Protein AF-A0A6I7W4U9-F1 (afdb_monomer_lite)

Radius of gyration: 11.17 Å; chains: 1; bounding box: 28×23×23 Å

pLDDT: mean 89.53, std 7.49, range [67.81, 96.88]

Structure (mmCIF, N/CA/C/O backbone):
data_AF-A0A6I7W4U9-F1
#
_entry.id   AF-A0A6I7W4U9-F1
#
loop_
_atom_site.group_PDB
_atom_site.id
_atom_site.type_symbol
_atom_site.label_atom_id
_atom_site.label_alt_id
_atom_site.label_comp_id
_atom_site.label_asym_id
_atom_site.label_entity_id
_atom_site.label_seq_id
_atom_site.pdbx_PDB_ins_code
_atom_site.Cartn_x
_atom_site.Cartn_y
_atom_site.Cartn_z
_atom_site.occupancy
_atom_site.B_iso_or_equiv
_atom_site.auth_seq_id
_atom_site.auth_comp_id
_atom_site.auth_asym_id
_atom_site.auth_atom_id
_atom_site.pdbx_PDB_model_num
ATOM 1 N N . LEU A 1 1 ? -13.551 -11.900 8.882 1.00 67.81 1 LEU A N 1
ATOM 2 C CA . LEU A 1 1 ? -13.345 -10.467 8.572 1.00 67.81 1 LEU A CA 1
ATOM 3 C C . LEU A 1 1 ? -13.945 -10.202 7.201 1.00 67.81 1 LEU A C 1
ATOM 5 O O . LEU A 1 1 ? -13.713 -11.035 6.329 1.00 67.81 1 LEU A O 1
ATOM 9 N N . PRO A 1 2 ? -14.740 -9.139 7.008 1.00 87.62 2 PRO A N 1
ATOM 10 C CA . PRO A 1 2 ? -15.255 -8.814 5.686 1.00 87.62 2 PRO A CA 1
ATOM 11 C C . PRO A 1 2 ? -14.093 -8.424 4.770 1.00 87.62 2 PRO A C 1
ATOM 13 O O . PRO A 1 2 ? -13.182 -7.699 5.186 1.00 87.62 2 PRO A O 1
ATOM 16 N N . ILE A 1 3 ? -14.138 -8.939 3.546 1.00 91.75 3 ILE A N 1
ATOM 17 C CA . ILE A 1 3 ? -13.231 -8.580 2.461 1.00 91.75 3 ILE A CA 1
ATOM 18 C C . ILE A 1 3 ? -14.102 -7.985 1.368 1.00 91.75 3 ILE A C 1
ATOM 20 O O . ILE A 1 3 ? -15.049 -8.622 0.909 1.00 91.75 3 ILE A O 1
ATOM 24 N N . GLU A 1 4 ? -13.781 -6.766 0.967 1.00 93.75 4 GLU A N 1
ATOM 25 C CA . GLU A 1 4 ? -14.398 -6.097 -0.164 1.00 93.75 4 GLU A CA 1
ATOM 26 C C . GLU A 1 4 ? -13.379 -6.030 -1.299 1.00 93.75 4 GLU A C 1
ATOM 28 O O . GLU A 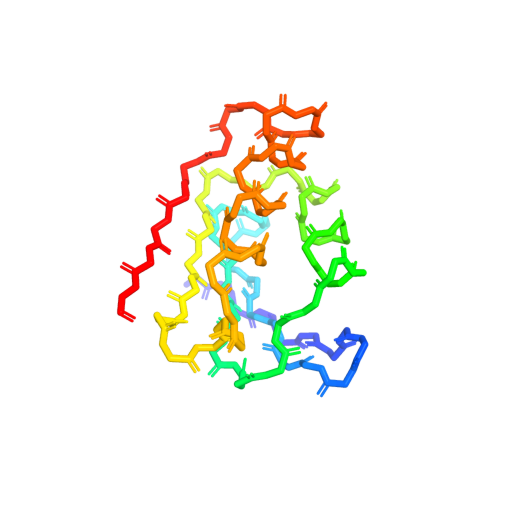1 4 ? -12.246 -5.597 -1.097 1.00 93.75 4 GLU A O 1
ATOM 33 N N . GLN A 1 5 ? -13.769 -6.459 -2.497 1.00 94.38 5 GLN A N 1
ATOM 34 C CA . GLN A 1 5 ? -12.967 -6.254 -3.696 1.00 94.38 5 GLN A CA 1
ATOM 35 C C . GLN A 1 5 ? -13.515 -5.050 -4.459 1.00 94.38 5 GLN A C 1
ATOM 37 O O . GLN A 1 5 ? -14.689 -5.023 -4.828 1.00 94.38 5 GLN A O 1
ATOM 42 N N . LYS A 1 6 ? -12.650 -4.079 -4.745 1.00 93.44 6 LYS A N 1
ATOM 43 C CA . LYS A 1 6 ? -12.948 -2.926 -5.593 1.00 93.44 6 LYS A CA 1
ATOM 44 C C . LYS A 1 6 ? -12.084 -2.958 -6.841 1.00 93.44 6 LYS A C 1
ATOM 46 O O . LYS A 1 6 ? -10.919 -3.346 -6.792 1.00 93.44 6 LYS A O 1
ATOM 51 N N . LYS A 1 7 ? -12.655 -2.525 -7.964 1.00 93.00 7 LYS A N 1
ATOM 52 C CA . LYS A 1 7 ? -11.875 -2.206 -9.160 1.00 93.00 7 LYS A CA 1
ATOM 53 C C . LYS A 1 7 ? -11.506 -0.731 -9.127 1.00 93.00 7 LYS A C 1
ATOM 55 O O . LYS A 1 7 ? -12.396 0.112 -9.098 1.00 93.00 7 LYS A O 1
ATOM 60 N N . MET A 1 8 ? -10.214 -0.441 -9.162 1.00 91.81 8 MET A N 1
ATOM 61 C CA . MET A 1 8 ? -9.657 0.910 -9.135 1.00 91.81 8 MET A CA 1
ATOM 62 C C . MET A 1 8 ? -8.620 1.016 -10.245 1.00 91.81 8 MET A C 1
ATOM 64 O O . MET A 1 8 ? -7.691 0.220 -10.299 1.00 91.81 8 MET A O 1
ATOM 68 N N . HIS A 1 9 ? -8.808 1.943 -11.185 1.00 89.12 9 HIS A N 1
ATOM 69 C CA . HIS A 1 9 ? -7.886 2.154 -12.312 1.00 89.12 9 HIS A CA 1
ATOM 70 C C . HIS A 1 9 ? -7.532 0.907 -13.152 1.00 89.12 9 HIS A C 1
ATOM 72 O O . HIS A 1 9 ? -6.509 0.886 -13.830 1.00 89.12 9 HIS A O 1
ATOM 78 N N . GLY A 1 10 ? -8.408 -0.102 -13.168 1.00 88.00 10 GLY A N 1
ATOM 79 C CA . GLY A 1 10 ? -8.171 -1.375 -13.859 1.00 88.00 10 GLY A CA 1
ATOM 80 C C . GLY A 1 10 ? -7.510 -2.445 -12.988 1.00 88.00 10 GLY A C 1
ATOM 81 O O . GLY A 1 10 ? -7.426 -3.586 -13.431 1.00 88.00 10 GLY A O 1
ATOM 82 N N . ASN A 1 11 ? -7.129 -2.108 -11.754 1.00 91.31 11 ASN A N 1
ATOM 83 C CA . ASN A 1 11 ? -6.570 -3.021 -10.768 1.00 91.31 11 ASN A CA 1
ATOM 84 C C . ASN A 1 11 ? -7.646 -3.542 -9.803 1.00 91.31 11 ASN A C 1
ATOM 86 O O . ASN A 1 11 ? -8.587 -2.831 -9.436 1.00 91.31 11 ASN A O 1
ATOM 90 N N . SER A 1 12 ? -7.481 -4.780 -9.352 1.00 94.19 12 SER A N 1
ATOM 91 C CA . SER A 1 12 ? -8.239 -5.390 -8.265 1.00 94.19 12 SER A CA 1
ATOM 92 C C . SER A 1 12 ? -7.604 -5.041 -6.922 1.00 94.19 12 SER A C 1
ATOM 94 O O . SER A 1 12 ? -6.469 -5.423 -6.632 1.00 94.19 12 SER A O 1
ATOM 96 N N . VAL A 1 13 ? -8.355 -4.324 -6.091 1.00 95.12 13 VAL A N 1
ATOM 97 C CA . VAL A 1 13 ? -7.945 -3.906 -4.750 1.00 95.12 13 VAL A CA 1
ATOM 98 C C . VAL A 1 13 ? -8.822 -4.592 -3.722 1.00 95.12 13 VAL A C 1
ATOM 100 O O . VAL A 1 13 ? -10.048 -4.515 -3.782 1.00 95.12 13 VAL A O 1
ATOM 103 N N . PHE A 1 14 ? -8.189 -5.251 -2.764 1.00 95.19 14 PHE A N 1
ATOM 104 C CA . PHE A 1 14 ? -8.854 -5.947 -1.675 1.00 95.19 14 PHE A CA 1
ATOM 105 C C . PHE A 1 14 ? -8.756 -5.101 -0.416 1.00 95.19 14 PHE A C 1
ATOM 107 O O . PHE A 1 14 ? -7.659 -4.800 0.044 1.00 95.19 14 PHE A O 1
ATOM 114 N N . ILE A 1 15 ? -9.899 -4.727 0.143 1.00 94.81 15 ILE A N 1
ATOM 115 C CA . ILE A 1 15 ? -10.015 -3.960 1.377 1.00 94.81 15 ILE A CA 1
ATOM 116 C C . ILE A 1 15 ? -10.531 -4.902 2.459 1.00 94.81 15 ILE A C 1
ATOM 118 O O . ILE A 1 15 ? -11.615 -5.475 2.347 1.00 94.81 15 ILE A O 1
ATOM 122 N N . VAL A 1 16 ? -9.754 -5.062 3.521 1.00 94.69 16 VAL A N 1
ATOM 123 C CA . VAL A 1 16 ? -10.067 -5.941 4.646 1.00 94.69 16 VAL A CA 1
ATOM 124 C C . VAL A 1 16 ? -10.366 -5.090 5.869 1.00 94.69 16 VAL A C 1
ATOM 126 O O . VAL A 1 16 ? -9.594 -4.193 6.202 1.00 94.69 16 VAL A O 1
ATOM 129 N N . GLN A 1 17 ? -11.473 -5.405 6.551 1.00 89.38 17 GLN A N 1
ATOM 130 C CA . GLN A 1 17 ? -11.850 -4.813 7.841 1.00 89.38 17 GLN A CA 1
ATOM 131 C C . GLN A 1 17 ? -11.729 -3.277 7.858 1.00 89.38 17 GLN A C 1
ATOM 133 O O . GLN A 1 17 ? -10.880 -2.724 8.550 1.00 89.38 17 GLN A O 1
ATOM 138 N N . THR A 1 18 ? -12.576 -2.592 7.084 1.00 86.44 18 THR A N 1
ATOM 139 C CA . THR A 1 18 ? -12.661 -1.117 7.076 1.00 86.44 18 THR A CA 1
ATOM 140 C C . THR A 1 18 ? -11.281 -0.454 6.924 1.00 86.44 18 THR A C 1
ATOM 142 O O . THR A 1 18 ? -10.879 0.363 7.743 1.00 86.44 18 THR A O 1
ATOM 145 N N . ASN A 1 19 ? -10.535 -0.851 5.889 1.00 88.31 19 ASN A N 1
ATOM 146 C CA . ASN A 1 19 ? -9.187 -0.362 5.561 1.00 88.31 19 ASN A CA 1
ATOM 147 C C . ASN A 1 19 ? -8.065 -0.754 6.546 1.00 88.31 19 ASN A C 1
ATOM 149 O O . ASN A 1 19 ? -6.950 -0.258 6.411 1.00 88.31 19 ASN A O 1
ATOM 153 N N . ALA A 1 20 ? -8.278 -1.673 7.493 1.00 93.12 20 ALA A N 1
ATOM 154 C CA . ALA A 1 20 ? -7.176 -2.176 8.324 1.00 93.12 20 ALA A CA 1
ATOM 155 C C . ALA A 1 20 ? -6.054 -2.805 7.474 1.00 93.12 20 ALA A C 1
ATOM 157 O O . ALA A 1 20 ? -4.871 -2.670 7.784 1.00 93.12 20 ALA A O 1
ATOM 158 N N . LEU A 1 21 ? -6.420 -3.465 6.374 1.00 94.94 21 LEU A N 1
ATOM 159 C CA . LEU A 1 21 ? -5.474 -3.946 5.377 1.00 94.94 21 LEU A CA 1
ATOM 160 C C . LEU A 1 21 ? -6.022 -3.677 3.979 1.00 94.94 21 LEU A C 1
ATOM 162 O O . LEU A 1 21 ? -7.162 -4.027 3.680 1.00 94.94 21 LEU A O 1
ATOM 166 N N . VAL A 1 22 ? -5.191 -3.106 3.115 1.00 95.88 22 VAL A N 1
ATOM 167 C CA . VAL A 1 22 ? -5.479 -2.975 1.687 1.00 95.88 22 VAL A CA 1
ATOM 168 C C . VAL A 1 22 ? -4.421 -3.726 0.894 1.00 95.88 22 VAL A C 1
ATOM 170 O O . VAL A 1 22 ? -3.233 -3.599 1.170 1.00 95.88 22 VAL A O 1
ATOM 173 N N . ALA A 1 23 ? -4.827 -4.535 -0.076 1.00 94.69 23 ALA A N 1
ATOM 174 C CA . ALA A 1 23 ? -3.899 -5.295 -0.900 1.00 94.69 23 ALA A CA 1
ATOM 175 C C . ALA A 1 23 ? -4.196 -5.119 -2.386 1.00 94.69 23 ALA A C 1
ATOM 177 O O . ALA A 1 23 ? -5.356 -5.143 -2.800 1.00 94.69 23 ALA A O 1
ATOM 178 N N . CYS A 1 24 ? -3.146 -4.977 -3.190 1.00 93.62 24 CYS A N 1
ATOM 179 C CA . CYS A 1 24 ? -3.247 -4.982 -4.642 1.00 93.62 24 CYS A CA 1
ATOM 180 C C . CYS A 1 24 ? -2.147 -5.872 -5.227 1.00 93.62 24 CYS A C 1
ATOM 182 O O . CYS A 1 24 ? -0.963 -5.667 -4.963 1.00 93.62 24 CYS A O 1
ATOM 184 N N . PHE A 1 25 ? -2.555 -6.883 -5.995 1.00 90.69 25 PHE A N 1
ATOM 185 C CA . PHE A 1 25 ? -1.666 -7.931 -6.516 1.00 90.69 25 PHE A CA 1
ATOM 186 C C . PHE A 1 25 ? -1.550 -7.922 -8.045 1.00 90.69 25 PHE A C 1
ATOM 188 O O . PHE A 1 25 ? -0.925 -8.817 -8.613 1.00 90.69 25 PHE A O 1
ATOM 195 N N . ASP A 1 26 ? -2.172 -6.944 -8.701 1.00 90.38 26 ASP A N 1
ATOM 196 C CA . ASP A 1 26 ? -2.167 -6.813 -10.155 1.00 90.38 26 ASP A CA 1
ATOM 197 C C . ASP A 1 26 ? -0.880 -6.142 -10.629 1.00 90.38 26 ASP A C 1
ATOM 199 O O . ASP A 1 26 ? -0.440 -5.168 -10.029 1.00 90.38 26 ASP A O 1
ATOM 203 N N . ASP A 1 27 ? -0.340 -6.586 -11.765 1.00 84.00 27 ASP A N 1
ATOM 204 C CA . ASP A 1 27 ? 1.024 -6.238 -12.185 1.00 84.00 27 ASP A CA 1
ATOM 205 C C . ASP A 1 27 ? 1.211 -4.793 -12.705 1.00 84.00 27 ASP A C 1
ATOM 207 O O . ASP A 1 27 ? 2.321 -4.374 -13.014 1.00 84.00 27 ASP A O 1
ATOM 211 N N . ASN A 1 28 ? 0.129 -4.017 -12.813 1.00 82.62 28 ASN A N 1
ATOM 212 C CA . ASN A 1 28 ? 0.130 -2.669 -13.389 1.00 82.62 28 ASN A CA 1
ATOM 213 C C . ASN A 1 28 ? -0.097 -1.595 -12.315 1.00 82.62 28 ASN A C 1
ATOM 215 O O . ASN A 1 28 ? -1.049 -0.813 -12.406 1.00 82.62 28 ASN A O 1
ATOM 219 N N . ILE A 1 29 ? 0.728 -1.570 -11.266 1.00 86.31 29 ILE A N 1
ATOM 220 C CA . ILE A 1 29 ? 0.627 -0.539 -10.224 1.00 86.31 29 ILE A CA 1
ATOM 221 C C . ILE A 1 29 ? 1.253 0.755 -10.738 1.00 86.31 29 ILE A C 1
ATOM 223 O O . ILE A 1 29 ? 2.441 0.822 -11.030 1.00 86.31 29 ILE A O 1
ATOM 227 N N . ASN A 1 30 ? 0.439 1.804 -10.828 1.00 86.12 30 ASN A N 1
ATOM 228 C CA . ASN A 1 30 ? 0.868 3.140 -11.227 1.00 86.12 30 ASN A CA 1
ATOM 229 C C . ASN A 1 30 ? 0.547 4.181 -10.144 1.00 86.12 30 ASN A C 1
ATOM 231 O O . ASN A 1 30 ? -0.096 3.903 -9.133 1.00 86.12 30 ASN A O 1
ATOM 235 N N . ILE A 1 31 ? 0.964 5.424 -10.375 1.00 88.38 31 ILE A N 1
ATOM 236 C CA . ILE A 1 31 ? 0.810 6.502 -9.394 1.00 88.38 31 ILE A CA 1
ATOM 237 C C . ILE A 1 31 ? -0.646 6.810 -9.017 1.00 88.38 31 ILE A C 1
ATOM 239 O O . ILE A 1 31 ? -0.898 7.232 -7.894 1.00 88.38 31 ILE A O 1
ATOM 243 N N . LYS A 1 32 ? -1.608 6.583 -9.923 1.00 90.25 32 LYS A N 1
ATOM 244 C CA . LYS A 1 32 ? -3.024 6.884 -9.668 1.00 90.25 32 LYS A CA 1
ATOM 245 C C . LYS A 1 32 ? -3.600 5.928 -8.635 1.00 90.25 32 LYS A C 1
ATOM 247 O O . LYS A 1 32 ? -4.217 6.373 -7.676 1.00 90.25 32 LYS A O 1
ATOM 252 N N . ILE A 1 33 ? -3.334 4.630 -8.799 1.00 91.69 33 ILE A N 1
ATOM 253 C CA . ILE A 1 33 ? -3.792 3.629 -7.836 1.00 91.69 33 ILE A CA 1
ATOM 254 C C . ILE A 1 33 ? -3.074 3.768 -6.490 1.00 91.69 33 ILE A C 1
ATOM 256 O O . ILE A 1 33 ? -3.700 3.627 -5.444 1.00 91.69 33 ILE A O 1
ATOM 260 N N . ILE A 1 34 ? -1.784 4.117 -6.501 1.00 91.88 34 ILE A N 1
ATOM 261 C CA . ILE A 1 34 ? -1.032 4.418 -5.278 1.00 91.88 34 ILE A CA 1
ATOM 262 C C . ILE A 1 34 ? -1.676 5.583 -4.517 1.00 91.88 34 I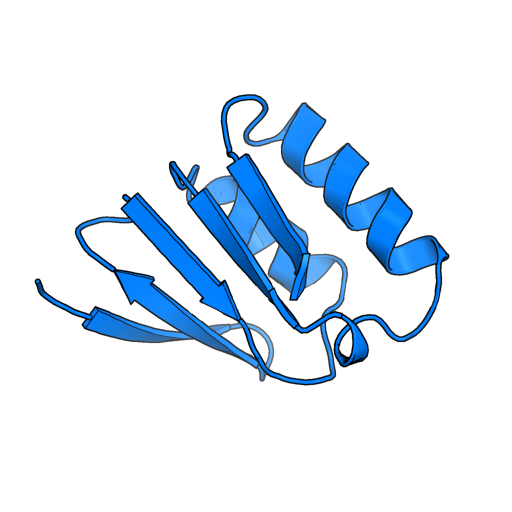LE A C 1
ATOM 264 O O . ILE A 1 34 ? -1.909 5.461 -3.317 1.00 91.88 34 ILE A O 1
ATOM 268 N N . ASP A 1 35 ? -1.970 6.695 -5.200 1.00 93.44 35 ASP A N 1
ATOM 269 C CA . ASP A 1 35 ? -2.602 7.867 -4.585 1.00 93.44 35 ASP A CA 1
ATOM 270 C C . ASP A 1 35 ? -3.994 7.522 -4.029 1.00 93.44 35 ASP A C 1
ATOM 272 O O . ASP A 1 35 ? -4.309 7.914 -2.907 1.00 93.44 35 ASP A O 1
ATOM 276 N N . GLU A 1 36 ? -4.812 6.777 -4.779 1.00 94.12 36 GLU A N 1
ATOM 277 C CA . GLU A 1 36 ? -6.158 6.379 -4.350 1.00 94.12 36 GLU A CA 1
ATOM 278 C C . GLU A 1 36 ? -6.110 5.468 -3.114 1.00 94.12 36 GLU A C 1
ATOM 280 O O . GLU A 1 36 ? -6.805 5.731 -2.135 1.00 94.12 36 GLU A O 1
ATOM 285 N N . ILE A 1 37 ? -5.230 4.457 -3.095 1.00 94.69 37 ILE A N 1
ATOM 286 C CA . ILE A 1 37 ? -5.052 3.585 -1.925 1.00 94.69 37 ILE A CA 1
ATOM 287 C C . ILE A 1 37 ? -4.504 4.373 -0.730 1.00 94.69 37 ILE A C 1
ATOM 289 O O . ILE A 1 37 ? -4.963 4.173 0.393 1.00 94.69 37 ILE A O 1
ATOM 293 N N . ALA A 1 38 ? -3.545 5.277 -0.939 1.00 94.94 38 ALA A N 1
ATOM 294 C CA . ALA A 1 38 ? -2.982 6.076 0.144 1.00 94.94 38 ALA A CA 1
ATOM 295 C C . ALA A 1 38 ? -4.028 7.015 0.774 1.00 94.94 38 ALA A C 1
ATOM 297 O O . ALA A 1 38 ? -4.027 7.203 1.987 1.00 94.94 38 ALA A O 1
ATOM 298 N N . GLN A 1 39 ? -4.969 7.549 -0.011 1.00 95.12 39 GLN A N 1
ATOM 299 C CA . GLN A 1 39 ? -6.079 8.366 0.500 1.00 95.12 39 GLN A CA 1
ATOM 300 C C . GLN A 1 39 ? -7.074 7.580 1.367 1.00 95.12 39 GLN A C 1
ATOM 302 O O . GLN A 1 39 ? -7.765 8.184 2.184 1.00 95.12 39 GLN A O 1
ATOM 307 N N . LEU A 1 40 ? -7.130 6.247 1.244 1.00 94.06 40 LEU A N 1
ATOM 308 C CA . LEU A 1 40 ? -7.927 5.395 2.139 1.00 94.06 40 LEU A CA 1
ATOM 309 C C . LEU A 1 40 ? -7.352 5.311 3.561 1.00 94.06 40 LEU A C 1
ATOM 311 O O . LEU A 1 40 ? -8.018 4.762 4.441 1.00 94.06 40 LEU A O 1
ATOM 315 N N . GLN A 1 41 ? -6.127 5.809 3.754 1.00 94.94 41 GLN A N 1
ATOM 316 C CA . GLN A 1 41 ? -5.359 5.778 4.996 1.00 94.94 41 GLN A CA 1
ATOM 317 C C . GLN A 1 41 ? -5.377 4.412 5.697 1.00 94.94 41 GLN A C 1
ATOM 319 O O . GLN A 1 41 ? -5.787 4.304 6.856 1.00 94.94 41 GLN A O 1
ATOM 324 N N . PRO A 1 42 ? -4.980 3.330 5.001 1.00 96.06 42 PRO A N 1
ATOM 325 C CA . PRO A 1 42 ? -5.055 2.008 5.586 1.00 96.06 42 PRO A CA 1
ATOM 326 C C . PRO A 1 42 ? -4.004 1.825 6.680 1.00 96.06 42 PRO A C 1
ATOM 328 O O . PRO A 1 42 ? -2.910 2.383 6.599 1.00 96.06 42 PRO A O 1
ATOM 331 N N . PHE A 1 43 ? -4.282 0.982 7.674 1.00 95.75 43 PHE A N 1
ATOM 332 C CA . PHE A 1 43 ? -3.272 0.659 8.691 1.00 95.75 43 PHE A CA 1
ATOM 333 C C . PHE A 1 43 ? -2.093 -0.110 8.074 1.00 95.75 43 PHE A C 1
ATOM 335 O O . PHE A 1 43 ? -0.929 0.154 8.374 1.00 95.75 43 PHE A O 1
ATOM 342 N N . LYS A 1 44 ? -2.386 -1.027 7.147 1.00 96.25 44 LYS A N 1
ATOM 343 C CA . LY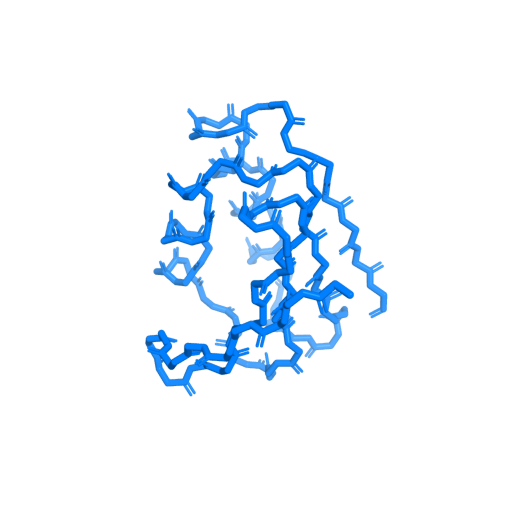S A 1 44 ? -1.382 -1.765 6.382 1.00 96.25 44 LYS A CA 1
ATOM 344 C C . LYS A 1 44 ? -1.746 -1.828 4.906 1.00 96.25 44 LYS A C 1
ATOM 346 O O . LYS A 1 44 ? -2.906 -2.037 4.558 1.00 96.25 44 LYS A O 1
ATOM 351 N N . VAL A 1 45 ? -0.745 -1.729 4.039 1.00 96.19 45 VAL A N 1
ATOM 352 C CA . VAL A 1 45 ? -0.886 -1.980 2.605 1.00 96.19 45 VAL A CA 1
ATOM 353 C C . VAL A 1 45 ? 0.072 -3.075 2.140 1.00 96.19 45 VAL A C 1
ATOM 355 O O . VAL A 1 45 ? 1.213 -3.147 2.600 1.00 96.19 45 VAL A O 1
ATOM 358 N N . VAL A 1 46 ? -0.396 -3.949 1.248 1.00 94.75 46 VAL A N 1
ATOM 359 C CA . VAL A 1 46 ? 0.400 -5.029 0.651 1.00 94.75 46 VAL A CA 1
ATOM 360 C C . VAL A 1 46 ? 0.373 -4.920 -0.870 1.00 94.75 46 VAL A C 1
ATOM 362 O O . VAL A 1 46 ? -0.695 -4.918 -1.481 1.00 94.75 46 VAL A O 1
ATOM 365 N N . PHE A 1 47 ? 1.556 -4.884 -1.472 1.00 92.69 47 PHE A N 1
ATOM 366 C CA . PHE A 1 47 ? 1.748 -4.977 -2.917 1.00 92.69 47 PHE A CA 1
ATOM 367 C C . PHE A 1 47 ? 2.607 -6.196 -3.250 1.00 92.69 47 PHE A C 1
ATOM 369 O O . PHE A 1 47 ? 3.419 -6.623 -2.432 1.00 92.69 47 PHE A O 1
ATOM 376 N N . LYS A 1 48 ? 2.459 -6.745 -4.454 1.00 88.50 48 LYS A N 1
ATOM 377 C CA . LYS A 1 48 ? 3.387 -7.756 -4.984 1.00 88.50 48 LYS A CA 1
ATOM 378 C C . LYS A 1 48 ? 4.595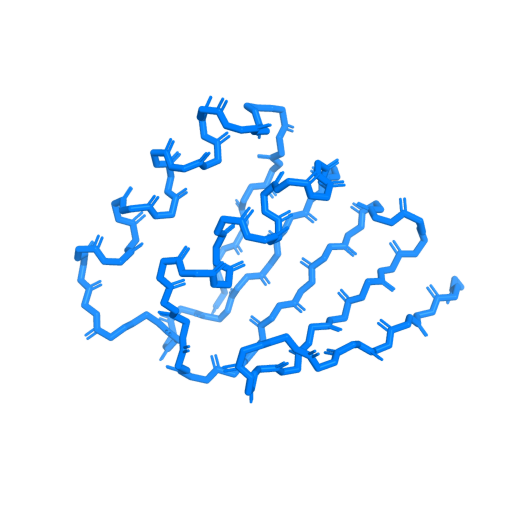 -7.054 -5.621 1.00 88.50 48 LYS A C 1
ATOM 380 O O . LYS A 1 48 ? 4.404 -6.093 -6.361 1.00 88.50 48 LYS A O 1
ATOM 385 N N . ASP A 1 49 ? 5.814 -7.522 -5.375 1.00 78.81 49 ASP A N 1
ATOM 386 C CA . ASP A 1 49 ? 7.075 -6.905 -5.825 1.00 78.81 49 ASP A CA 1
ATOM 387 C C . ASP A 1 49 ? 7.148 -6.810 -7.352 1.00 78.81 49 ASP A C 1
ATOM 389 O O . ASP A 1 49 ? 7.470 -5.762 -7.908 1.00 78.81 49 ASP A O 1
ATOM 393 N N . GLY A 1 50 ? 6.698 -7.864 -8.041 1.00 75.75 50 GLY A N 1
ATOM 394 C CA . GLY A 1 50 ? 6.581 -7.894 -9.503 1.00 75.75 50 GLY A CA 1
ATOM 395 C C . GLY A 1 50 ? 5.517 -6.962 -10.094 1.00 75.75 50 GLY A C 1
ATOM 396 O O . GLY A 1 50 ? 5.370 -6.932 -11.311 1.00 75.75 50 GLY A O 1
ATOM 397 N N . SER A 1 51 ? 4.779 -6.220 -9.263 1.00 76.69 51 SER A N 1
ATOM 398 C CA . SER A 1 51 ? 3.725 -5.305 -9.721 1.00 76.69 51 SER A CA 1
ATOM 399 C C . SER A 1 51 ? 4.214 -3.898 -10.044 1.00 76.69 51 SER A C 1
ATOM 401 O O . SER A 1 51 ? 3.454 -3.079 -10.562 1.00 76.69 51 SER A O 1
ATOM 403 N N . PHE A 1 52 ? 5.464 -3.596 -9.697 1.00 77.56 52 PHE A N 1
ATOM 404 C CA . PHE A 1 52 ? 6.100 -2.326 -10.009 1.00 77.56 52 PHE A CA 1
ATOM 405 C C . PHE A 1 52 ? 6.916 -2.491 -11.287 1.00 77.56 52 PHE A C 1
ATOM 407 O O . PHE A 1 52 ? 7.800 -3.343 -11.368 1.00 77.56 52 PHE A O 1
ATOM 414 N N . SER A 1 53 ? 6.636 -1.663 -12.294 1.00 69.56 53 SER A N 1
ATOM 415 C CA . SER A 1 53 ? 7.280 -1.782 -13.608 1.00 69.56 53 SER A CA 1
ATOM 416 C C . SER A 1 53 ? 8.763 -1.399 -13.556 1.00 69.56 53 SER A C 1
ATOM 418 O O . SER A 1 53 ? 9.568 -1.848 -14.374 1.00 69.56 53 SER A O 1
ATOM 420 N N . ASN A 1 54 ? 9.147 -0.533 -12.613 1.00 68.19 54 ASN A N 1
ATOM 421 C CA . ASN A 1 54 ? 10.518 -0.069 -12.430 1.00 68.19 54 ASN A CA 1
ATOM 422 C C . ASN A 1 54 ? 10.733 0.546 -11.035 1.00 68.19 54 ASN A C 1
ATOM 424 O O . ASN A 1 54 ? 9.796 0.904 -10.325 1.00 68.19 54 ASN A O 1
ATOM 428 N N . SER A 1 55 ? 12.002 0.736 -10.653 1.00 69.62 55 SER A N 1
ATOM 429 C CA . SER A 1 55 ? 12.401 1.317 -9.357 1.00 69.62 55 SER A CA 1
ATOM 430 C C . SER A 1 55 ? 11.798 2.701 -9.073 1.00 69.62 55 SER A C 1
ATOM 432 O O . SER A 1 55 ? 11.610 3.061 -7.912 1.00 69.62 55 SER A O 1
ATOM 434 N N . LYS A 1 56 ? 11.444 3.461 -10.118 1.00 74.81 56 LYS A N 1
ATOM 435 C CA . LYS A 1 56 ? 10.756 4.756 -10.002 1.00 74.81 56 LYS A CA 1
ATOM 436 C C . LYS A 1 56 ? 9.381 4.635 -9.344 1.00 74.81 56 LYS A C 1
ATOM 438 O O . LYS A 1 56 ? 9.024 5.498 -8.550 1.00 74.81 56 LYS A O 1
ATOM 443 N N . ASP A 1 57 ? 8.635 3.569 -9.622 1.00 75.25 57 ASP A N 1
ATOM 444 C CA . ASP A 1 57 ? 7.293 3.390 -9.059 1.00 75.25 57 ASP A CA 1
ATOM 445 C C . ASP A 1 57 ? 7.346 3.078 -7.564 1.00 75.25 57 ASP A C 1
ATOM 447 O O . ASP A 1 57 ? 6.503 3.548 -6.805 1.00 75.25 57 ASP A O 1
ATOM 451 N N . ARG A 1 58 ? 8.389 2.367 -7.119 1.00 76.62 58 ARG A N 1
ATOM 452 C CA . ARG A 1 58 ? 8.635 2.098 -5.698 1.00 76.62 58 ARG A CA 1
ATOM 453 C C . ARG A 1 58 ? 9.035 3.359 -4.926 1.00 76.62 58 ARG A C 1
ATOM 455 O O . ARG A 1 58 ? 8.577 3.551 -3.805 1.00 76.62 58 ARG A O 1
ATOM 462 N N . ILE A 1 59 ? 9.832 4.243 -5.531 1.00 79.88 59 ILE A N 1
ATOM 463 C CA . ILE A 1 59 ? 10.138 5.561 -4.945 1.00 79.88 59 ILE A CA 1
ATOM 464 C C . ILE A 1 59 ? 8.853 6.389 -4.831 1.00 79.88 59 ILE A C 1
ATOM 466 O O . ILE A 1 59 ? 8.546 6.908 -3.759 1.00 79.88 59 ILE A O 1
ATOM 470 N N . ASN A 1 60 ? 8.060 6.441 -5.908 1.00 84.25 60 ASN A N 1
ATOM 471 C CA . ASN A 1 60 ? 6.773 7.132 -5.902 1.00 84.25 60 ASN A CA 1
ATOM 472 C C . ASN A 1 60 ? 5.842 6.572 -4.817 1.00 84.25 60 ASN A C 1
ATOM 474 O O . ASN A 1 60 ? 5.201 7.350 -4.118 1.00 84.25 60 ASN A O 1
ATOM 478 N N . LEU A 1 61 ? 5.788 5.249 -4.636 1.00 89.44 61 LEU A N 1
ATOM 479 C CA . LEU A 1 61 ? 4.996 4.599 -3.591 1.00 89.44 61 LEU A CA 1
ATOM 480 C C . LEU A 1 61 ? 5.322 5.163 -2.206 1.00 89.44 61 LEU A C 1
ATOM 482 O O . LEU A 1 61 ? 4.435 5.687 -1.531 1.00 89.44 61 LEU A O 1
ATOM 486 N N . GLU A 1 62 ? 6.585 5.082 -1.791 1.00 90.31 62 GLU A N 1
ATOM 487 C CA . GLU A 1 62 ? 6.989 5.531 -0.458 1.00 90.31 62 GLU A CA 1
ATOM 488 C C . GLU A 1 62 ? 6.755 7.032 -0.255 1.00 90.31 62 GLU A C 1
ATOM 490 O O . GLU A 1 62 ? 6.267 7.439 0.799 1.00 90.31 62 GLU A O 1
ATOM 495 N N . GLU A 1 63 ? 7.057 7.866 -1.253 1.00 93.12 63 GLU A N 1
ATOM 496 C CA . GLU A 1 63 ? 6.823 9.312 -1.174 1.00 93.12 63 GLU A CA 1
ATOM 497 C C . GLU A 1 63 ? 5.332 9.660 -1.076 1.00 93.12 63 GLU A C 1
ATOM 499 O O . GLU A 1 63 ? 4.943 10.517 -0.275 1.00 93.12 63 GLU A O 1
ATOM 504 N N . ARG A 1 64 ? 4.474 8.989 -1.857 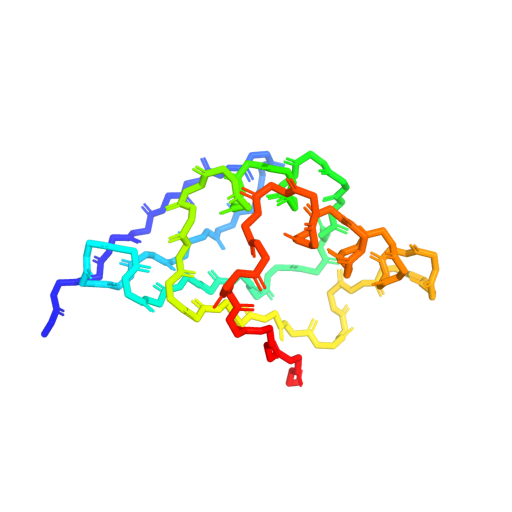1.00 93.94 64 ARG A N 1
ATOM 505 C CA . ARG A 1 64 ? 3.023 9.217 -1.812 1.00 93.94 64 ARG A CA 1
ATOM 506 C C . ARG A 1 64 ? 2.438 8.820 -0.467 1.00 93.94 64 ARG A C 1
ATOM 508 O O . ARG A 1 64 ? 1.690 9.617 0.100 1.00 93.94 64 ARG A O 1
ATOM 515 N N . PHE A 1 65 ? 2.817 7.663 0.072 1.00 95.06 65 PHE A N 1
ATOM 516 C CA . PHE A 1 65 ? 2.360 7.240 1.394 1.00 95.06 65 PHE A CA 1
ATOM 517 C C . PHE A 1 65 ? 2.879 8.161 2.497 1.00 95.06 65 PHE A C 1
ATOM 519 O O . PHE A 1 65 ? 2.073 8.634 3.286 1.00 95.06 65 PHE A O 1
ATOM 526 N N . LYS A 1 66 ? 4.159 8.556 2.493 1.00 94.12 66 LYS A N 1
ATOM 527 C CA . LYS A 1 66 ? 4.682 9.551 3.452 1.00 94.12 66 LYS A CA 1
ATOM 528 C C . LYS A 1 66 ? 3.884 10.859 3.455 1.00 94.12 66 LYS A C 1
ATOM 530 O O . LYS A 1 66 ? 3.728 11.475 4.503 1.00 94.12 66 LYS A O 1
ATOM 535 N N . ARG A 1 67 ? 3.382 11.295 2.295 1.00 94.94 67 ARG A N 1
ATOM 536 C CA . ARG A 1 67 ? 2.613 12.541 2.165 1.00 94.94 67 ARG A CA 1
ATOM 537 C C . ARG A 1 67 ? 1.134 12.397 2.537 1.00 94.94 67 ARG A C 1
ATOM 539 O O . ARG A 1 67 ? 0.571 13.328 3.101 1.00 94.94 67 ARG A O 1
ATOM 546 N N . LEU A 1 68 ? 0.492 11.294 2.153 1.00 95.12 68 LEU A N 1
ATOM 547 C CA . LEU A 1 68 ? -0.969 11.125 2.240 1.00 95.12 68 LEU A CA 1
ATOM 548 C C . LEU A 1 68 ? -1.410 10.270 3.437 1.00 95.12 68 LEU A C 1
ATOM 550 O O . LEU A 1 68 ? -2.487 10.491 3.990 1.00 95.12 68 LEU A O 1
ATOM 554 N N . SER A 1 69 ? -0.582 9.303 3.827 1.00 96.25 69 SER A N 1
ATOM 555 C CA . SER A 1 69 ? -0.845 8.365 4.917 1.00 96.25 69 SER A CA 1
ATOM 556 C C . SER A 1 69 ? 0.465 7.905 5.579 1.00 96.25 69 SER A C 1
ATOM 558 O O . SER A 1 69 ? 0.885 6.757 5.403 1.00 96.25 69 SER A O 1
ATOM 560 N N . PRO A 1 70 ? 1.153 8.810 6.306 1.00 95.44 70 PRO A N 1
ATOM 561 C CA . PRO A 1 70 ? 2.484 8.555 6.869 1.00 95.44 70 PRO A CA 1
ATOM 562 C C . PRO A 1 70 ? 2.521 7.391 7.867 1.00 95.44 70 PRO A C 1
ATOM 564 O O . PRO A 1 70 ? 3.567 6.774 8.040 1.00 95.44 70 PRO A O 1
ATOM 567 N N . GLU A 1 71 ? 1.380 7.070 8.479 1.00 95.75 71 GLU A N 1
ATOM 568 C CA . GLU A 1 71 ? 1.239 5.996 9.467 1.00 95.75 71 GLU A CA 1
ATOM 569 C C . GLU A 1 71 ? 0.961 4.620 8.835 1.00 95.75 71 GLU A C 1
ATOM 571 O O . GLU A 1 71 ? 0.915 3.611 9.538 1.00 95.75 71 GLU A O 1
ATOM 576 N N . THR A 1 72 ? 0.754 4.542 7.515 1.00 96.88 72 THR A N 1
ATOM 577 C CA . THR A 1 72 ? 0.497 3.262 6.847 1.00 96.88 72 THR A CA 1
ATOM 578 C C . THR A 1 72 ? 1.755 2.402 6.801 1.00 96.88 72 THR A C 1
ATOM 580 O O . THR A 1 72 ? 2.784 2.794 6.249 1.00 96.88 72 THR A O 1
ATOM 583 N N . LEU A 1 73 ? 1.639 1.152 7.254 1.00 95.81 73 LEU A N 1
ATOM 584 C CA . LEU A 1 73 ? 2.683 0.152 7.071 1.00 95.81 73 LEU A CA 1
ATOM 585 C C . LEU A 1 73 ? 2.662 -0.409 5.643 1.00 95.81 73 LEU A C 1
ATOM 587 O O . LEU A 1 73 ? 1.725 -1.109 5.260 1.00 95.81 73 LEU A O 1
ATOM 591 N N . ILE A 1 74 ? 3.719 -0.164 4.87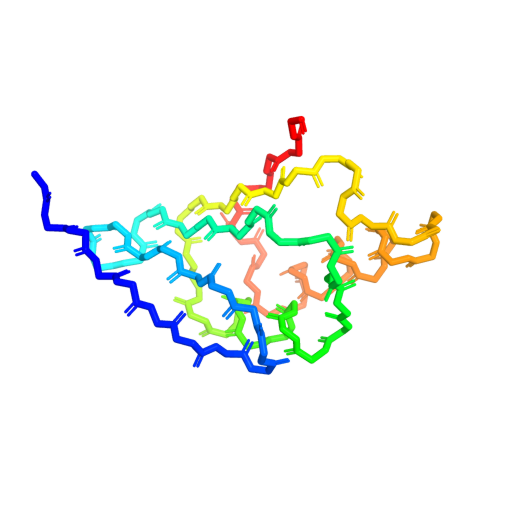2 1.00 94.69 74 ILE A N 1
ATOM 592 C CA . ILE A 1 74 ? 3.872 -0.689 3.508 1.00 94.69 74 ILE A CA 1
ATOM 593 C C . ILE A 1 74 ? 4.605 -2.032 3.550 1.00 94.69 74 ILE A C 1
ATOM 595 O O . ILE A 1 74 ? 5.664 -2.161 4.159 1.00 94.69 74 ILE A O 1
ATOM 599 N N . THR A 1 75 ? 4.054 -3.055 2.901 1.00 93.81 75 THR A N 1
ATOM 600 C CA . THR A 1 75 ? 4.710 -4.352 2.695 1.00 93.81 75 THR A CA 1
ATOM 601 C C . THR A 1 75 ? 4.707 -4.692 1.211 1.00 93.81 75 THR A C 1
ATOM 603 O O . THR A 1 75 ? 3.678 -4.589 0.548 1.00 93.81 75 THR A O 1
ATOM 606 N N . VAL A 1 76 ? 5.858 -5.115 0.699 1.00 89.56 76 VAL A N 1
ATOM 607 C CA . VAL A 1 76 ? 6.015 -5.591 -0.678 1.00 89.56 76 VAL A CA 1
ATOM 608 C C . VAL A 1 76 ? 6.487 -7.044 -0.612 1.00 89.56 76 VAL A C 1
ATOM 610 O O . VAL A 1 76 ? 7.439 -7.315 0.124 1.00 89.56 76 VAL A O 1
ATOM 613 N N . ILE A 1 77 ? 5.782 -7.960 -1.289 1.00 86.75 77 ILE A N 1
ATOM 614 C CA . ILE A 1 77 ? 6.012 -9.421 -1.237 1.00 86.75 77 ILE A CA 1
ATOM 615 C C . ILE A 1 77 ? 6.362 -10.043 -2.582 1.00 86.75 77 ILE A C 1
ATOM 617 O O . ILE A 1 77 ? 5.816 -9.577 -3.607 1.00 86.75 77 ILE A O 1
#

Foldseek 3Di:
DDWDWDQDPNWTWIAPDQQLEIETEAQADALRVLLVNLQSLHQEYEYEPNSDPDPVRVVSNQVSNCVRHVNYHYYYD

Sequence (77 aa):
LPIEQKKMHGNSVFIVQTNALVACFDDNINIKIIDEIAQLQPFKVVFKDGSFSNSKDRINLEERFKRLSPETLITVI

Secondary structure (DSSP, 8-state):
--EEEEEETTEEEEEETTTTEEEE--S---HHHHHHHHHT--SEEEE-GGG-SSHHHHHHHHHHHHHH-TT-EEEE-